Protein AF-A0A537EZM4-F1 (afdb_monomer_lite)

Sequence (111 aa):
MWADHRVGRFDLWFARILRLTGTAMLVGFVLALILTSTLSYDTNPSPEAARLFGINIIVGIGMLVLGIPLFLVGDKISPPDPWLDPWLNPFRGRKRVPTNPYREEAEETEP

Foldseek 3Di:
DPVVVVVVVVLQVVLVVLQVLLQVLVVLLVVLVVLLVVLVPDPPDDPVSVVVNVVSVVSSVVSNVSSVCSNVSSVVRHDDDPVCCCVSPVPPPDPPPPPDPPPVVVVVPDD

Radius of gyration: 22.0 Å; chains: 1; bounding box: 61×32×59 Å

pLDDT: mean 74.65, std 17.29, range [39.72, 95.19]

Secondary structure (DSSP, 8-state):
--SHHHHHHHHHHHHHHHHHHHHHHHHHHHHHHHHHHHHHT-SS--HHHHHHHHHHHHHHHHHHHHHHHHHHHHHHHSPP-TTTHHHH-TTS------S-TTSSTTSS---

Structure (mmCIF, N/CA/C/O backbone):
data_AF-A0A537EZM4-F1
#
_entry.id   AF-A0A537EZM4-F1
#
loop_
_atom_site.group_PDB
_atom_site.id
_atom_site.type_symbol
_atom_site.label_atom_id
_atom_site.label_alt_id
_atom_site.label_comp_id
_atom_site.label_asym_id
_atom_site.label_entity_id
_atom_site.label_seq_id
_atom_site.pdbx_PDB_ins_code
_atom_site.Cartn_x
_atom_site.Cartn_y
_atom_site.Cartn_z
_atom_site.occupancy
_atom_site.B_iso_or_equiv
_atom_site.auth_seq_id
_atom_site.auth_comp_id
_atom_site.auth_asym_id
_atom_site.auth_atom_id
_atom_site.pdbx_PDB_model_num
ATOM 1 N N . MET A 1 1 ? -14.006 -14.816 37.224 1.00 43.56 1 MET A N 1
ATOM 2 C CA . MET A 1 1 ? -14.216 -13.623 36.371 1.00 43.56 1 MET A CA 1
ATOM 3 C C . MET A 1 1 ? -12.901 -12.878 36.077 1.00 43.56 1 MET A C 1
ATOM 5 O O . MET A 1 1 ? -12.786 -11.699 36.361 1.00 43.56 1 MET A O 1
ATOM 9 N N . TRP A 1 2 ? -11.891 -13.541 35.495 1.00 44.53 2 TRP A N 1
ATOM 10 C CA . TRP A 1 2 ? -10.613 -12.903 35.090 1.00 44.53 2 TRP A CA 1
ATOM 11 C C . TRP A 1 2 ? -10.285 -13.099 33.596 1.00 44.53 2 TRP A C 1
ATOM 13 O O . TRP A 1 2 ? -9.241 -12.652 33.120 1.00 44.53 2 TRP A O 1
ATOM 23 N N . ALA A 1 3 ? -11.154 -13.795 32.857 1.00 48.44 3 ALA A N 1
ATOM 24 C CA . ALA A 1 3 ? -10.972 -14.062 31.432 1.00 48.44 3 ALA A CA 1
ATOM 25 C C . ALA A 1 3 ? -11.424 -12.865 30.576 1.00 48.44 3 ALA A C 1
ATOM 27 O O . ALA A 1 3 ? -10.705 -12.468 29.662 1.00 48.44 3 ALA A O 1
ATOM 28 N N . ASP A 1 4 ? -12.524 -12.206 30.951 1.00 51.12 4 ASP A N 1
ATOM 29 C CA . ASP A 1 4 ? -13.167 -11.171 30.127 1.00 51.12 4 ASP A CA 1
ATOM 30 C C . ASP A 1 4 ? -12.290 -9.925 29.908 1.00 51.12 4 ASP A C 1
ATOM 32 O O . ASP A 1 4 ? -12.230 -9.376 28.810 1.00 51.12 4 ASP A O 1
ATOM 36 N N . HIS A 1 5 ? -11.501 -9.521 30.911 1.00 53.12 5 HIS A N 1
ATOM 37 C CA . HIS A 1 5 ? -10.581 -8.381 30.787 1.00 53.12 5 HIS A CA 1
ATOM 38 C C . HIS A 1 5 ? -9.357 -8.655 29.896 1.00 53.12 5 HIS A C 1
ATOM 40 O O . HIS 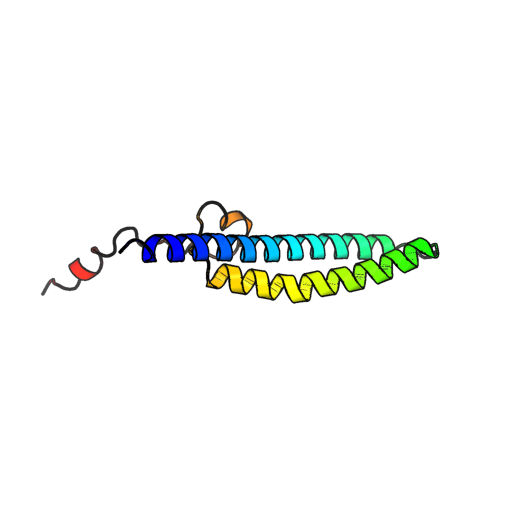A 1 5 ? -8.745 -7.710 29.389 1.00 53.12 5 HIS A O 1
ATOM 46 N N . ARG A 1 6 ? -8.959 -9.924 29.720 1.00 52.94 6 ARG A N 1
ATOM 47 C CA . ARG A 1 6 ? -7.830 -10.289 28.847 1.00 52.94 6 ARG A CA 1
ATOM 48 C C . ARG A 1 6 ? -8.252 -10.381 27.387 1.00 52.94 6 ARG A C 1
ATOM 50 O O . ARG A 1 6 ? -7.509 -9.900 26.537 1.00 52.94 6 ARG A O 1
ATOM 57 N N . VAL A 1 7 ? -9.442 -10.917 27.122 1.00 52.50 7 VAL A N 1
ATOM 58 C CA . VAL A 1 7 ? -10.000 -11.029 25.766 1.00 52.50 7 VAL A CA 1
ATOM 59 C C . VAL A 1 7 ? -10.239 -9.638 25.173 1.00 52.50 7 VAL A C 1
ATOM 61 O O . VAL A 1 7 ? -9.715 -9.345 24.104 1.00 52.50 7 VAL A O 1
ATOM 64 N N . GLY A 1 8 ? -10.866 -8.721 25.924 1.00 62.00 8 GLY A N 1
ATOM 65 C CA . GLY A 1 8 ? -11.086 -7.348 25.448 1.00 62.00 8 GLY A CA 1
ATOM 66 C C . GLY A 1 8 ? -9.791 -6.577 25.159 1.00 62.00 8 GLY A C 1
ATOM 67 O O . GLY A 1 8 ? -9.711 -5.837 24.184 1.00 62.00 8 GLY A O 1
ATOM 68 N N . ARG A 1 9 ? -8.735 -6.776 25.961 1.00 65.69 9 ARG A N 1
ATOM 69 C CA . ARG A 1 9 ? -7.433 -6.115 25.749 1.00 65.69 9 ARG A CA 1
ATOM 70 C C . ARG A 1 9 ? -6.668 -6.697 24.554 1.00 65.69 9 ARG A C 1
ATOM 72 O O . ARG A 1 9 ? -5.975 -5.950 23.867 1.00 65.69 9 ARG A O 1
ATOM 79 N N . PHE A 1 10 ? -6.791 -8.004 24.317 1.00 69.81 10 PHE A N 1
ATOM 80 C CA . PHE A 1 10 ? -6.188 -8.691 23.174 1.00 69.81 10 PHE A CA 1
ATOM 81 C C . PHE A 1 10 ? -6.857 -8.285 21.855 1.00 69.81 10 PHE A C 1
ATOM 83 O O . PHE A 1 10 ? -6.148 -7.915 20.924 1.00 69.81 10 PHE A O 1
ATOM 90 N N . ASP A 1 11 ? -8.192 -8.241 21.807 1.00 71.31 11 ASP A N 1
ATOM 91 C CA . ASP A 1 11 ? -8.948 -7.788 20.627 1.00 71.31 11 ASP A CA 1
ATOM 92 C C . ASP A 1 11 ? -8.614 -6.342 20.244 1.00 71.31 11 ASP A C 1
ATOM 94 O O . ASP A 1 11 ? -8.414 -6.025 19.072 1.00 71.31 11 ASP A O 1
ATOM 98 N N . LEU A 1 12 ? -8.460 -5.467 21.240 1.00 74.25 12 LEU A N 1
ATOM 99 C CA . LEU A 1 12 ? -8.018 -4.084 21.052 1.00 74.25 12 LEU A CA 1
ATOM 100 C C . LEU A 1 12 ? -6.615 -3.994 20.434 1.00 74.25 12 LEU A C 1
ATOM 102 O O . LEU A 1 12 ? -6.383 -3.202 19.517 1.00 74.25 12 LEU A O 1
ATOM 106 N N . TRP A 1 13 ? -5.668 -4.788 20.941 1.00 78.75 13 TRP A N 1
ATOM 107 C CA . TRP A 1 13 ? -4.293 -4.800 20.439 1.00 78.75 13 TRP A CA 1
ATOM 108 C C . TRP A 1 13 ? -4.231 -5.375 19.019 1.00 78.75 13 TRP A C 1
ATOM 110 O O . TRP A 1 13 ? -3.578 -4.808 18.145 1.00 78.75 13 TRP A O 1
ATOM 120 N N . PHE A 1 14 ? -4.985 -6.444 18.767 1.00 79.62 14 PHE A N 1
ATOM 121 C CA . PHE A 1 14 ? -5.116 -7.078 17.462 1.00 79.62 14 PHE A CA 1
ATOM 122 C C . PHE A 1 14 ? -5.732 -6.140 16.414 1.00 79.62 14 PHE A C 1
ATOM 124 O O . PHE A 1 14 ? -5.176 -5.989 15.325 1.00 79.62 14 PHE A O 1
ATOM 131 N N . ALA A 1 15 ? -6.815 -5.434 16.751 1.00 78.00 15 ALA A N 1
ATOM 132 C CA . ALA A 1 15 ? -7.445 -4.464 15.856 1.00 78.00 15 ALA A CA 1
ATOM 133 C C . ALA A 1 15 ? -6.499 -3.306 15.493 1.00 78.00 15 ALA A C 1
ATOM 135 O O . ALA A 1 15 ? -6.441 -2.882 14.336 1.00 78.00 15 ALA A O 1
ATOM 136 N N . ARG A 1 16 ? -5.698 -2.833 16.459 1.00 79.88 16 ARG A N 1
ATOM 137 C CA . ARG A 1 16 ? -4.663 -1.816 16.218 1.00 79.88 16 ARG A CA 1
ATOM 138 C C . ARG A 1 16 ? -3.568 -2.317 15.284 1.00 79.88 16 ARG A C 1
ATOM 140 O O . ARG A 1 16 ? -3.203 -1.588 14.364 1.00 79.88 16 ARG A O 1
ATOM 147 N N . ILE A 1 17 ? -3.072 -3.542 15.481 1.00 84.56 17 ILE A N 1
ATOM 148 C CA . ILE A 1 17 ? -2.085 -4.139 14.570 1.00 84.56 17 ILE A CA 1
ATOM 149 C C . ILE A 1 17 ? -2.665 -4.229 13.165 1.00 84.56 17 ILE A C 1
ATOM 151 O O . ILE A 1 17 ? -2.039 -3.729 12.242 1.00 84.56 17 ILE A O 1
ATOM 155 N N . LEU A 1 18 ? -3.862 -4.799 13.000 1.00 84.69 18 LEU A N 1
ATOM 156 C CA . LEU A 1 18 ? -4.511 -4.937 11.692 1.00 84.69 18 LEU A CA 1
ATOM 157 C C . LEU A 1 18 ? -4.597 -3.598 10.956 1.00 84.69 18 LEU A C 1
ATOM 159 O O . LEU A 1 18 ? -4.244 -3.506 9.779 1.00 84.69 18 LEU A O 1
ATOM 163 N N . ARG A 1 19 ? -5.004 -2.544 11.668 1.00 81.00 19 ARG A N 1
ATOM 164 C CA . ARG A 1 19 ? -5.113 -1.198 11.108 1.00 81.00 19 ARG A CA 1
ATOM 165 C C . ARG A 1 19 ? -3.751 -0.607 10.737 1.00 81.00 19 ARG A C 1
ATOM 167 O O . ARG A 1 19 ? -3.616 -0.012 9.666 1.00 81.00 19 ARG A O 1
ATOM 174 N N . LEU A 1 20 ? -2.737 -0.785 11.585 1.00 85.25 20 LEU A N 1
ATOM 175 C CA . LEU A 1 20 ? -1.364 -0.350 11.3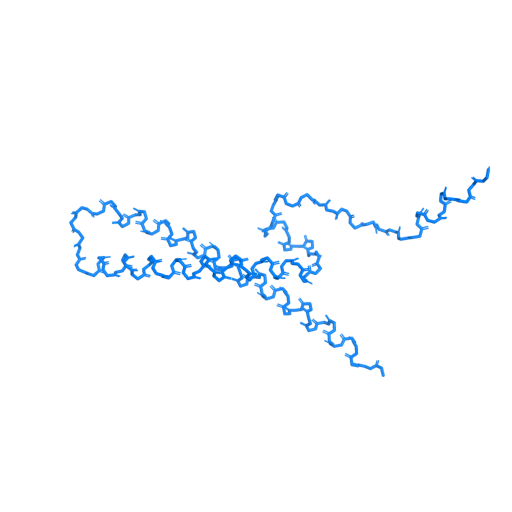12 1.00 85.25 20 LEU A CA 1
ATOM 176 C C . LEU A 1 20 ? -0.758 -1.106 10.129 1.00 85.25 20 LEU A C 1
ATOM 178 O O . LEU A 1 20 ? -0.144 -0.484 9.268 1.00 85.25 20 LEU A O 1
ATOM 182 N N . THR A 1 21 ? -0.975 -2.418 10.040 1.00 87.94 21 THR A N 1
ATOM 183 C CA . THR A 1 21 ? -0.544 -3.248 8.912 1.00 87.94 21 THR A CA 1
ATOM 184 C C . THR A 1 21 ? -1.207 -2.789 7.619 1.00 87.94 21 THR A C 1
ATOM 186 O O . THR A 1 21 ? -0.509 -2.573 6.631 1.00 87.94 21 THR A O 1
ATOM 189 N N . GLY A 1 22 ? -2.525 -2.561 7.629 1.00 85.75 22 GLY A N 1
ATOM 190 C CA . GLY A 1 22 ? -3.242 -2.014 6.477 1.00 85.75 22 GLY A CA 1
ATOM 191 C C . GLY A 1 22 ? -2.691 -0.653 6.049 1.00 85.75 22 GLY A C 1
ATOM 192 O O . GLY A 1 22 ? -2.398 -0.442 4.877 1.00 85.75 22 GLY A O 1
ATOM 193 N N . THR A 1 23 ? -2.441 0.243 7.005 1.00 85.88 23 THR A N 1
ATOM 194 C CA . THR A 1 23 ? -1.843 1.560 6.729 1.00 85.88 23 THR A CA 1
ATOM 195 C C . THR A 1 23 ? -0.442 1.434 6.135 1.00 85.88 23 THR A C 1
ATOM 197 O O . THR A 1 23 ? -0.142 2.073 5.131 1.00 85.88 23 THR A O 1
ATOM 200 N N . ALA A 1 24 ? 0.416 0.598 6.721 1.00 89.06 24 ALA A N 1
ATOM 201 C CA . ALA A 1 24 ? 1.772 0.376 6.234 1.00 89.06 24 ALA A CA 1
ATOM 202 C C . ALA A 1 24 ? 1.770 -0.181 4.804 1.00 89.06 24 ALA A C 1
ATOM 204 O O . ALA A 1 24 ? 2.568 0.256 3.977 1.00 89.06 24 ALA A O 1
ATOM 205 N N . MET A 1 25 ? 0.836 -1.083 4.486 1.00 91.50 25 MET A N 1
ATOM 206 C CA . MET A 1 25 ? 0.634 -1.576 3.124 1.00 91.50 25 MET A CA 1
ATOM 207 C C . MET A 1 25 ? 0.193 -0.467 2.165 1.00 91.50 25 MET A C 1
ATOM 209 O O . MET A 1 25 ? 0.723 -0.385 1.063 1.00 91.50 25 MET A O 1
ATOM 213 N N . LEU A 1 26 ? -0.716 0.422 2.575 1.00 90.31 26 LEU A N 1
ATOM 214 C CA . LEU A 1 26 ? -1.140 1.555 1.743 1.00 90.31 26 LEU A CA 1
ATOM 215 C C . LEU A 1 26 ? -0.002 2.557 1.501 1.00 90.31 26 LEU A C 1
ATOM 217 O O . LEU A 1 26 ? 0.179 3.016 0.376 1.00 90.31 26 LEU A O 1
ATOM 221 N N . VAL A 1 27 ? 0.808 2.858 2.519 1.00 91.38 27 VAL A N 1
ATOM 222 C CA . VAL A 1 27 ? 2.014 3.690 2.359 1.00 91.38 27 VAL A CA 1
ATOM 223 C C . VAL A 1 27 ? 3.013 3.009 1.423 1.00 91.38 27 VAL A C 1
ATOM 225 O O . VAL A 1 27 ? 3.533 3.647 0.509 1.00 91.38 27 VAL A O 1
ATOM 228 N N . GLY A 1 28 ? 3.239 1.705 1.598 1.00 91.44 28 GLY A N 1
ATOM 229 C CA . GLY A 1 28 ? 4.070 0.901 0.704 1.00 91.44 28 GLY A CA 1
ATOM 230 C C . GLY A 1 28 ? 3.572 0.930 -0.741 1.00 91.44 28 GLY A C 1
ATOM 231 O O . GLY A 1 28 ? 4.369 1.105 -1.657 1.00 91.44 28 GLY A O 1
ATOM 232 N N . PHE A 1 29 ? 2.256 0.863 -0.951 1.00 92.88 29 PHE A N 1
ATOM 233 C CA . PHE A 1 29 ? 1.645 1.000 -2.270 1.00 92.88 29 PHE A CA 1
ATOM 234 C C . PHE A 1 29 ? 1.919 2.373 -2.896 1.00 92.88 29 PHE A C 1
ATOM 236 O O . PHE A 1 29 ? 2.302 2.442 -4.061 1.00 92.88 29 PHE A O 1
ATOM 243 N N . VAL A 1 30 ? 1.799 3.465 -2.134 1.00 93.50 30 VAL A N 1
ATOM 244 C CA . VAL A 1 30 ? 2.140 4.812 -2.625 1.00 93.50 30 VAL A CA 1
ATOM 245 C C . VAL A 1 30 ? 3.614 4.893 -3.033 1.00 93.50 30 VAL A C 1
ATOM 247 O O . VAL A 1 30 ? 3.926 5.414 -4.103 1.00 93.50 30 VAL A O 1
ATOM 250 N N . LEU A 1 31 ? 4.525 4.328 -2.237 1.00 93.88 31 LEU A N 1
ATOM 251 C CA . LEU A 1 31 ? 5.947 4.256 -2.592 1.00 93.88 31 LEU A CA 1
ATOM 252 C C . LEU A 1 31 ? 6.181 3.412 -3.852 1.00 93.88 31 LEU A C 1
ATOM 254 O O . LEU A 1 31 ? 6.964 3.808 -4.716 1.00 93.88 31 LEU A O 1
ATOM 258 N N . ALA A 1 32 ? 5.469 2.292 -3.999 1.00 93.06 32 ALA A N 1
ATOM 259 C CA . ALA A 1 32 ? 5.524 1.463 -5.197 1.00 93.06 32 ALA A CA 1
ATOM 260 C C . ALA A 1 32 ? 5.034 2.229 -6.437 1.00 93.06 32 ALA A C 1
ATOM 262 O O . ALA A 1 32 ? 5.645 2.107 -7.499 1.00 93.06 32 ALA A O 1
ATOM 263 N N . LEU A 1 33 ? 3.995 3.064 -6.322 1.00 93.25 33 LEU A N 1
ATOM 264 C CA . LEU A 1 33 ? 3.539 3.933 -7.413 1.00 93.25 33 LEU A CA 1
ATOM 265 C C . LEU A 1 33 ? 4.591 4.975 -7.798 1.00 93.25 33 LEU A C 1
ATOM 267 O O . LEU A 1 33 ? 4.849 5.157 -8.986 1.00 93.25 33 LEU A O 1
ATOM 271 N N . ILE A 1 34 ? 5.224 5.623 -6.816 1.00 93.50 34 ILE A N 1
ATOM 272 C CA . ILE A 1 34 ? 6.302 6.592 -7.067 1.00 93.50 34 ILE A CA 1
ATOM 273 C C . ILE A 1 34 ? 7.458 5.906 -7.798 1.00 93.50 34 ILE A C 1
ATOM 275 O O . ILE A 1 34 ? 7.915 6.404 -8.822 1.00 93.50 34 ILE A O 1
ATOM 279 N N . LEU A 1 35 ? 7.890 4.733 -7.326 1.00 91.81 35 LEU A N 1
ATOM 280 C CA . LEU A 1 35 ? 8.966 3.976 -7.961 1.00 91.81 35 LEU A CA 1
ATOM 281 C C . LEU A 1 35 ? 8.598 3.535 -9.386 1.00 91.81 35 LEU A C 1
ATOM 283 O O . LEU A 1 35 ? 9.407 3.683 -10.297 1.00 91.81 35 LEU A O 1
ATOM 287 N N . THR A 1 36 ? 7.372 3.046 -9.592 1.00 92.00 36 THR A N 1
ATOM 288 C CA . THR A 1 36 ? 6.860 2.670 -10.923 1.00 92.00 36 THR A CA 1
ATOM 289 C C . THR A 1 36 ? 6.858 3.874 -11.861 1.00 92.00 36 THR A C 1
ATOM 291 O O . THR A 1 36 ? 7.313 3.763 -12.994 1.00 92.00 36 THR A O 1
ATOM 294 N N . SER A 1 37 ? 6.399 5.033 -11.380 1.00 90.12 37 SER A N 1
ATOM 295 C CA . SER A 1 37 ? 6.402 6.285 -12.139 1.00 90.12 37 SER A CA 1
ATOM 296 C C . SER A 1 37 ? 7.820 6.669 -12.557 1.00 90.12 37 SER A C 1
ATOM 298 O O . SER A 1 37 ? 8.072 6.867 -13.742 1.00 90.12 37 SER A O 1
ATOM 300 N N . THR A 1 38 ? 8.779 6.659 -11.629 1.00 89.19 38 THR A N 1
ATOM 301 C CA . THR A 1 38 ? 10.187 6.961 -11.929 1.00 89.19 38 THR A CA 1
ATOM 302 C C . THR A 1 38 ? 10.774 6.005 -12.966 1.00 89.19 38 THR A C 1
ATOM 304 O O . THR A 1 38 ? 11.393 6.452 -13.926 1.00 89.19 38 THR A O 1
ATOM 307 N N . LEU A 1 39 ? 10.547 4.697 -12.808 1.00 88.44 39 LEU A N 1
ATOM 308 C CA . LEU A 1 39 ? 11.039 3.682 -13.744 1.00 88.44 39 LEU A CA 1
ATOM 309 C C . LEU A 1 39 ? 10.369 3.775 -15.123 1.00 88.44 39 LEU A C 1
ATOM 311 O O . LEU A 1 39 ? 10.985 3.409 -16.116 1.00 88.44 39 LEU A O 1
ATOM 315 N N . SER A 1 40 ? 9.138 4.287 -15.206 1.00 88.38 40 SER A N 1
ATOM 316 C CA . SER A 1 40 ? 8.422 4.428 -16.481 1.00 88.38 40 SER A CA 1
ATOM 317 C C . SER A 1 40 ? 9.010 5.492 -17.417 1.00 88.38 40 SER A C 1
ATOM 319 O O . SER A 1 40 ? 8.738 5.454 -18.615 1.00 88.38 40 SER A O 1
ATOM 321 N N . TYR A 1 41 ? 9.828 6.417 -16.898 1.00 89.25 41 TYR A N 1
ATOM 322 C CA . TYR A 1 41 ? 10.530 7.416 -17.713 1.00 89.25 41 TYR A CA 1
ATOM 323 C C . TYR A 1 41 ? 11.786 6.866 -18.400 1.00 89.25 41 TYR A C 1
ATOM 325 O O . TYR A 1 41 ? 12.321 7.520 -19.297 1.00 89.25 41 TYR A O 1
ATOM 333 N N . ASP A 1 42 ? 12.265 5.686 -17.998 1.00 87.12 42 ASP A N 1
ATOM 334 C CA . ASP A 1 42 ? 13.395 5.043 -18.657 1.00 87.12 42 ASP A CA 1
ATOM 335 C C . ASP A 1 42 ? 12.938 4.404 -19.975 1.00 87.12 42 ASP A C 1
ATOM 337 O O . ASP A 1 42 ? 12.209 3.412 -20.005 1.00 87.12 42 ASP A O 1
ATOM 341 N N . THR A 1 43 ? 13.356 5.006 -21.088 1.00 83.12 43 THR A N 1
ATOM 342 C CA . THR A 1 43 ? 12.993 4.567 -22.443 1.00 83.12 43 THR A CA 1
ATOM 343 C C . THR A 1 43 ? 13.883 3.443 -22.971 1.00 83.12 43 THR A C 1
ATOM 345 O O . THR A 1 43 ? 13.543 2.841 -23.989 1.00 83.12 43 THR A O 1
ATOM 348 N N . ASN A 1 44 ? 14.991 3.124 -22.292 1.00 89.06 44 ASN A N 1
ATOM 349 C CA . ASN A 1 44 ? 15.863 2.005 -22.644 1.00 89.06 44 ASN A CA 1
ATOM 350 C C . ASN A 1 44 ? 16.281 1.220 -21.386 1.00 89.06 44 ASN A C 1
ATOM 352 O O . ASN A 1 44 ? 17.458 1.226 -21.007 1.00 89.06 44 ASN A O 1
ATOM 356 N N . PRO A 1 45 ? 15.318 0.551 -20.726 1.00 86.25 45 PRO A N 1
ATOM 357 C CA . PRO A 1 45 ? 15.553 -0.072 -19.438 1.00 86.25 45 PRO A CA 1
ATOM 358 C C . PRO A 1 45 ? 16.484 -1.276 -19.561 1.00 86.25 45 PRO A C 1
ATOM 360 O O . PRO A 1 45 ? 16.341 -2.127 -20.444 1.00 86.25 45 PRO A O 1
ATOM 363 N N . SER A 1 46 ? 17.403 -1.401 -18.604 1.00 91.81 46 SER A N 1
ATOM 364 C CA . SER A 1 46 ? 18.173 -2.632 -18.446 1.00 91.81 46 SER A CA 1
ATOM 365 C C . SER A 1 46 ? 17.238 -3.816 -18.126 1.00 91.81 46 SER A C 1
ATOM 367 O O . SER A 1 46 ? 16.164 -3.625 -17.541 1.00 91.81 46 SER A O 1
ATOM 369 N N . PRO A 1 47 ? 17.625 -5.067 -18.445 1.00 91.88 47 PRO A N 1
ATOM 370 C CA . PRO A 1 47 ? 16.819 -6.247 -18.113 1.00 91.88 47 PRO A CA 1
ATOM 371 C C . PRO A 1 47 ? 16.477 -6.350 -16.618 1.00 91.88 47 PRO A C 1
ATOM 373 O O . PRO A 1 47 ? 15.402 -6.820 -16.243 1.00 91.88 47 PRO A O 1
ATOM 376 N N . GLU A 1 48 ? 17.378 -5.878 -15.756 1.00 92.94 48 GLU A N 1
ATOM 377 C CA . GLU A 1 48 ? 17.175 -5.823 -14.309 1.00 92.94 48 GLU A CA 1
ATOM 378 C C . GLU A 1 48 ? 16.112 -4.789 -13.922 1.00 92.94 48 GLU A C 1
ATOM 380 O O . GLU A 1 48 ? 15.224 -5.103 -13.127 1.00 92.94 48 GLU A O 1
ATOM 385 N N . ALA A 1 49 ? 16.145 -3.595 -14.525 1.00 88.56 49 ALA A N 1
ATOM 386 C CA . ALA A 1 49 ? 15.157 -2.544 -14.291 1.00 88.56 49 ALA A CA 1
ATOM 387 C C . ALA A 1 49 ? 13.755 -2.965 -14.760 1.00 88.56 49 ALA A C 1
ATOM 389 O O . ALA A 1 49 ? 12.782 -2.783 -14.028 1.00 88.56 49 ALA A O 1
ATOM 390 N N . ALA A 1 50 ? 13.647 -3.616 -15.923 1.00 89.00 50 ALA A N 1
ATOM 391 C CA . ALA A 1 50 ? 12.382 -4.159 -16.424 1.00 89.00 50 ALA A CA 1
ATOM 392 C C . ALA A 1 50 ? 11.808 -5.251 -15.499 1.00 89.00 50 ALA A C 1
ATOM 394 O O . ALA A 1 50 ? 10.603 -5.292 -15.231 1.00 89.00 50 ALA A O 1
ATOM 395 N N . ARG A 1 51 ? 12.670 -6.118 -14.952 1.00 91.44 51 ARG A N 1
ATOM 396 C CA . ARG A 1 51 ? 12.259 -7.137 -13.976 1.00 91.44 51 ARG A CA 1
ATOM 397 C C . ARG A 1 51 ? 11.802 -6.507 -12.662 1.00 91.44 51 ARG A C 1
ATOM 399 O O . ARG A 1 51 ? 10.769 -6.911 -12.127 1.00 91.44 51 ARG A O 1
ATOM 406 N N . LEU A 1 52 ? 12.543 -5.520 -12.157 1.00 91.62 52 LEU A N 1
ATOM 407 C CA . LEU A 1 52 ? 12.177 -4.768 -10.957 1.00 91.62 52 LEU A CA 1
ATOM 408 C C . LEU A 1 52 ? 10.828 -4.066 -11.142 1.00 91.62 52 LEU A C 1
ATOM 410 O O . LEU A 1 52 ? 9.983 -4.152 -10.257 1.00 91.62 52 LEU A O 1
ATOM 414 N N . PHE A 1 53 ? 10.600 -3.443 -12.300 1.00 90.94 53 PHE A N 1
ATOM 415 C CA . PHE A 1 53 ? 9.337 -2.799 -12.654 1.00 90.94 53 PHE A CA 1
ATOM 416 C C . PHE A 1 53 ? 8.158 -3.778 -12.573 1.00 90.94 53 PHE A C 1
ATOM 418 O O . PHE A 1 53 ? 7.174 -3.506 -11.885 1.00 90.94 53 PHE A O 1
ATOM 425 N N . GLY A 1 54 ? 8.283 -4.958 -13.191 1.00 91.00 54 GLY A N 1
ATOM 426 C CA . GLY A 1 54 ? 7.248 -5.994 -13.137 1.00 91.00 54 GLY A CA 1
ATOM 427 C C . GLY A 1 54 ? 6.973 -6.502 -11.716 1.00 91.00 54 GLY A C 1
ATOM 428 O O . GLY A 1 54 ? 5.815 -6.598 -11.307 1.00 91.00 54 GLY A O 1
ATOM 429 N N . ILE A 1 55 ? 8.025 -6.778 -10.935 1.00 93.62 55 ILE A N 1
ATOM 430 C CA . ILE A 1 55 ? 7.890 -7.198 -9.530 1.00 93.62 55 ILE A CA 1
ATOM 431 C C . ILE A 1 55 ? 7.196 -6.107 -8.713 1.00 93.62 55 ILE A C 1
ATOM 433 O O . ILE A 1 55 ? 6.268 -6.401 -7.962 1.00 93.62 55 ILE A O 1
ATOM 437 N N . ASN A 1 56 ? 7.613 -4.852 -8.878 1.00 93.12 56 ASN A N 1
ATOM 438 C CA . ASN A 1 56 ? 7.072 -3.723 -8.136 1.00 93.12 56 ASN A CA 1
ATOM 439 C C . ASN A 1 56 ? 5.577 -3.509 -8.418 1.00 93.12 56 ASN A C 1
ATOM 441 O O . ASN A 1 56 ? 4.822 -3.232 -7.489 1.00 93.12 56 ASN A O 1
ATOM 445 N N . ILE A 1 57 ? 5.124 -3.720 -9.660 1.00 93.19 57 ILE A N 1
ATOM 446 C CA . ILE A 1 57 ? 3.694 -3.684 -10.003 1.00 93.19 57 ILE A CA 1
ATOM 447 C C . ILE A 1 57 ? 2.926 -4.786 -9.266 1.00 93.19 57 ILE A C 1
ATOM 449 O O . ILE A 1 57 ? 1.917 -4.500 -8.624 1.00 93.19 57 ILE A O 1
ATOM 453 N N . ILE A 1 58 ? 3.398 -6.035 -9.325 1.00 95.19 58 ILE A N 1
ATOM 454 C CA . ILE A 1 58 ? 2.726 -7.173 -8.675 1.00 95.19 58 ILE A CA 1
ATOM 455 C C . ILE A 1 58 ? 2.646 -6.953 -7.160 1.00 95.19 58 ILE A C 1
ATOM 457 O O . ILE A 1 58 ? 1.583 -7.112 -6.557 1.00 95.19 58 ILE A O 1
ATOM 461 N N . VAL A 1 59 ? 3.763 -6.551 -6.550 1.00 93.50 59 VAL A N 1
ATOM 462 C CA . VAL A 1 59 ? 3.849 -6.252 -5.117 1.00 93.50 59 VAL A CA 1
ATOM 463 C C . VAL A 1 59 ? 2.922 -5.095 -4.751 1.00 93.50 59 VAL A C 1
ATOM 465 O O . VAL A 1 59 ? 2.174 -5.208 -3.783 1.00 93.50 59 VAL A O 1
ATOM 468 N N . GLY A 1 60 ? 2.910 -4.020 -5.543 1.00 92.75 60 GLY A N 1
ATOM 469 C CA . GLY A 1 60 ? 2.026 -2.876 -5.339 1.00 92.75 60 GLY A CA 1
ATOM 470 C C . GLY A 1 60 ? 0.549 -3.271 -5.374 1.00 9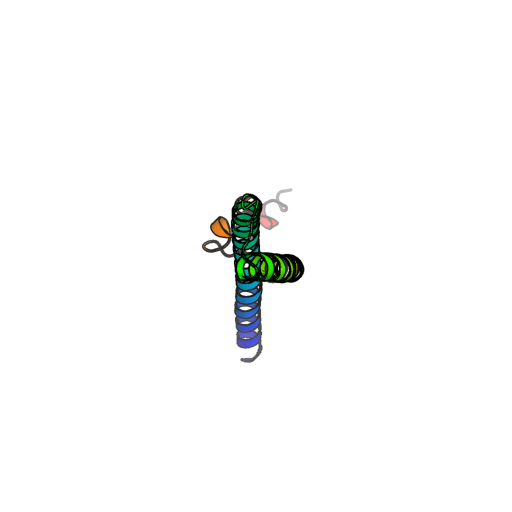2.75 60 GLY A C 1
ATOM 471 O O . GLY A 1 60 ? -0.198 -2.939 -4.455 1.00 92.75 60 GLY A O 1
ATOM 472 N N . ILE A 1 61 ? 0.124 -4.050 -6.373 1.00 93.38 61 ILE A N 1
ATOM 473 C CA . ILE A 1 61 ? -1.255 -4.559 -6.450 1.00 93.38 61 ILE A CA 1
ATOM 474 C C . ILE A 1 61 ? -1.584 -5.406 -5.215 1.00 93.38 61 ILE A C 1
ATOM 476 O O . ILE A 1 61 ? -2.639 -5.217 -4.611 1.00 93.38 61 ILE A O 1
ATOM 480 N N . GLY A 1 62 ? -0.679 -6.294 -4.792 1.00 92.88 62 GLY A N 1
ATOM 481 C CA . GLY A 1 62 ? -0.859 -7.094 -3.579 1.00 92.88 62 GLY A CA 1
ATOM 482 C C . GLY A 1 62 ? -1.023 -6.235 -2.321 1.00 92.88 62 GLY A C 1
ATOM 483 O O . GLY A 1 62 ? -1.934 -6.467 -1.527 1.00 92.88 62 GLY A O 1
ATOM 484 N N . MET A 1 63 ? -0.193 -5.200 -2.167 1.00 92.88 63 MET A N 1
ATOM 485 C CA . MET A 1 63 ? -0.295 -4.237 -1.066 1.00 92.88 63 MET A CA 1
ATOM 486 C C . MET A 1 63 ? -1.618 -3.471 -1.086 1.00 92.88 63 MET A C 1
ATOM 488 O O . MET A 1 63 ? -2.196 -3.251 -0.028 1.00 92.88 63 MET A O 1
ATOM 492 N N . LEU A 1 64 ? -2.132 -3.100 -2.259 1.00 90.25 64 LEU A N 1
ATOM 493 C CA . LEU A 1 64 ? -3.425 -2.426 -2.376 1.00 90.25 64 LEU A CA 1
ATOM 494 C C . LEU A 1 64 ? -4.585 -3.356 -1.993 1.00 90.25 64 LEU A C 1
ATOM 496 O O . LEU A 1 64 ? -5.417 -3.005 -1.153 1.00 90.25 64 LEU A O 1
ATOM 500 N N . VAL A 1 65 ? -4.622 -4.551 -2.592 1.00 92.69 65 VAL A N 1
ATOM 501 C CA . VAL A 1 65 ? -5.699 -5.539 -2.414 1.00 92.69 65 VAL A CA 1
ATOM 502 C C . VAL A 1 65 ? -5.781 -6.029 -0.972 1.00 92.69 65 VAL A C 1
ATOM 504 O O . VAL A 1 65 ? -6.881 -6.252 -0.479 1.00 92.69 65 VAL A O 1
ATOM 507 N N . LEU A 1 66 ? -4.647 -6.177 -0.282 1.00 90.75 66 LEU A N 1
ATOM 508 C CA . LEU A 1 66 ? -4.614 -6.582 1.126 1.00 90.75 66 LEU A CA 1
ATOM 509 C C . LEU A 1 66 ? -4.708 -5.387 2.081 1.00 90.75 66 LEU A C 1
ATOM 511 O O . LEU A 1 66 ? -5.367 -5.473 3.118 1.00 90.75 66 LEU A O 1
ATOM 515 N N . GLY A 1 67 ? -4.093 -4.260 1.726 1.00 85.31 67 GLY A N 1
ATOM 516 C CA . GLY A 1 67 ? -4.018 -3.070 2.566 1.00 85.31 67 GLY A CA 1
ATOM 517 C C . GLY A 1 67 ? -5.378 -2.428 2.814 1.00 85.31 67 GLY A C 1
ATOM 518 O O . GLY A 1 67 ? -5.681 -2.098 3.960 1.00 85.31 67 GLY A O 1
ATOM 519 N N . ILE A 1 68 ? -6.229 -2.310 1.783 1.00 84.44 68 ILE A N 1
ATOM 520 C CA . ILE A 1 68 ? -7.570 -1.716 1.928 1.00 84.44 68 ILE A CA 1
ATOM 521 C C . ILE A 1 68 ? -8.441 -2.530 2.906 1.00 84.44 68 ILE A C 1
ATOM 523 O O . ILE A 1 68 ? -8.918 -1.945 3.881 1.00 84.44 68 ILE A O 1
ATOM 527 N N . PRO A 1 69 ? -8.648 -3.853 2.730 1.00 85.25 69 PRO A N 1
ATOM 528 C CA . PRO A 1 69 ? -9.439 -4.642 3.671 1.00 85.25 69 PRO A CA 1
ATOM 529 C C . PRO A 1 69 ? -8.873 -4.623 5.088 1.00 85.25 69 PRO A C 1
ATOM 531 O O . PRO A 1 69 ? -9.637 -4.434 6.029 1.00 85.25 69 PRO A O 1
ATOM 534 N N . LEU A 1 70 ? -7.554 -4.769 5.258 1.00 84.38 70 LEU A N 1
ATOM 535 C CA . LEU A 1 70 ? -6.922 -4.755 6.582 1.00 84.38 70 LEU A CA 1
ATOM 536 C C . LEU A 1 70 ? -7.120 -3.413 7.293 1.00 84.38 70 LEU A C 1
ATOM 538 O O . LEU A 1 70 ? -7.444 -3.386 8.481 1.00 84.38 70 LEU A O 1
ATOM 542 N N . PHE A 1 71 ? -6.994 -2.307 6.557 1.00 80.38 71 PHE A N 1
ATOM 543 C CA . PHE A 1 71 ? -7.249 -0.973 7.082 1.00 80.38 71 PHE A CA 1
ATOM 544 C C . PHE A 1 71 ? -8.715 -0.803 7.496 1.00 80.38 71 PHE A C 1
ATOM 546 O O . PHE A 1 71 ? -8.978 -0.402 8.626 1.00 80.38 71 PHE A O 1
ATOM 553 N N . LEU A 1 72 ? -9.667 -1.157 6.625 1.00 80.88 72 LEU A N 1
ATOM 554 C CA . LEU A 1 72 ? -11.104 -1.008 6.891 1.00 80.88 72 LEU A CA 1
ATOM 555 C C . LEU A 1 72 ? -11.596 -1.916 8.026 1.00 80.88 72 LEU A C 1
ATOM 557 O O . LEU A 1 72 ? -12.392 -1.489 8.860 1.00 80.88 72 LEU A O 1
ATOM 561 N N . VAL A 1 73 ? -11.131 -3.166 8.070 1.00 81.19 73 VAL A N 1
ATOM 562 C CA . VAL A 1 73 ? -11.473 -4.127 9.128 1.00 81.19 73 VAL A CA 1
ATOM 563 C C . VAL A 1 73 ? -10.869 -3.679 10.457 1.00 81.19 73 VAL A C 1
ATOM 565 O O . VAL A 1 73 ? -11.584 -3.620 11.455 1.00 81.19 73 VAL A O 1
ATOM 568 N N . GLY A 1 74 ? -9.590 -3.294 10.468 1.00 74.44 74 GLY A N 1
ATOM 569 C CA . GLY A 1 74 ? -8.934 -2.767 11.662 1.00 74.44 74 GLY A CA 1
ATOM 570 C C . GLY A 1 74 ? -9.617 -1.505 12.189 1.00 74.44 74 GLY A C 1
ATOM 571 O O . GLY A 1 74 ? -9.831 -1.377 13.386 1.00 74.44 74 GLY A O 1
ATOM 572 N N . ASP A 1 75 ? -10.040 -0.611 11.301 1.00 72.62 75 ASP A N 1
ATOM 573 C CA . ASP A 1 75 ? -10.744 0.626 11.639 1.00 72.62 75 ASP A CA 1
ATOM 574 C C . ASP A 1 75 ? -12.187 0.406 12.133 1.00 72.62 75 ASP A C 1
ATOM 576 O O . ASP A 1 75 ? -12.663 1.145 12.992 1.00 72.62 75 ASP A O 1
ATOM 580 N N . LYS A 1 76 ? -12.879 -0.630 11.642 1.00 75.56 76 LYS A N 1
ATOM 581 C CA . LYS A 1 76 ? -14.226 -0.995 12.111 1.00 75.56 76 LYS A CA 1
ATOM 582 C C . LYS A 1 76 ? -14.212 -1.642 13.499 1.00 75.56 76 LYS A C 1
ATOM 584 O O . LYS A 1 76 ? -15.180 -1.494 14.241 1.00 75.56 76 LYS A O 1
ATOM 589 N N . ILE A 1 77 ? -13.156 -2.391 13.822 1.00 75.38 77 ILE A N 1
ATOM 590 C CA . ILE A 1 77 ? -13.051 -3.157 15.074 1.00 75.38 77 ILE A CA 1
ATOM 591 C C . ILE A 1 77 ? -12.297 -2.360 16.149 1.00 75.38 77 ILE A C 1
ATOM 593 O O . ILE A 1 77 ? -12.587 -2.509 17.335 1.00 75.38 77 ILE A O 1
ATOM 597 N N . SER A 1 78 ? -11.344 -1.498 15.771 1.00 65.38 78 SER A N 1
ATOM 598 C CA . SER A 1 78 ? -10.598 -0.705 16.749 1.00 65.38 78 SER A CA 1
ATOM 599 C C . SER A 1 78 ? -11.473 0.425 17.296 1.00 65.38 78 SER A C 1
ATOM 601 O O . SER A 1 78 ? -11.986 1.217 16.500 1.00 65.38 78 SER A O 1
ATOM 603 N N . PRO A 1 79 ? -11.603 0.578 18.623 1.00 64.81 79 PRO A N 1
ATOM 604 C CA . PRO A 1 79 ? -12.173 1.795 19.182 1.00 64.81 79 PRO A CA 1
ATOM 605 C C . PRO A 1 79 ? -11.303 3.007 18.799 1.00 64.81 79 PRO A C 1
ATOM 607 O O . PRO A 1 79 ? -10.089 2.848 18.625 1.00 64.81 79 PRO A O 1
ATOM 610 N N . PRO A 1 80 ? -11.907 4.202 18.661 1.00 63.69 80 PRO A N 1
ATOM 611 C CA . PRO A 1 80 ? -11.204 5.405 18.225 1.00 63.69 80 PRO A CA 1
ATOM 612 C C . PRO A 1 80 ? -10.004 5.695 19.132 1.00 63.69 80 PRO A C 1
ATOM 614 O O . PRO A 1 80 ? -10.136 5.754 20.358 1.00 63.69 80 PRO A O 1
ATOM 617 N N . ASP A 1 81 ? -8.828 5.847 18.524 1.00 65.56 81 ASP A N 1
ATOM 618 C CA . ASP A 1 81 ? -7.573 6.127 19.213 1.00 65.56 81 ASP A CA 1
ATOM 619 C C . ASP A 1 81 ? -7.198 7.604 19.006 1.00 65.56 81 ASP A C 1
ATOM 621 O O . ASP A 1 81 ? -6.790 7.985 17.907 1.00 65.56 81 ASP A O 1
ATOM 625 N N . PRO A 1 82 ? -7.292 8.456 20.042 1.00 61.81 82 PRO A N 1
ATOM 626 C CA . PRO A 1 82 ? -7.079 9.894 19.904 1.00 61.81 82 PRO A CA 1
ATOM 627 C C . PRO A 1 82 ? -5.648 10.284 19.503 1.00 61.81 82 PRO A C 1
ATOM 629 O O . PRO A 1 82 ? -5.450 11.406 19.040 1.00 61.81 82 PRO A O 1
ATOM 632 N N . TRP A 1 83 ? -4.658 9.396 19.658 1.00 64.12 83 TRP A N 1
ATOM 633 C CA . TRP A 1 83 ? -3.282 9.651 19.223 1.00 64.12 83 TRP A CA 1
ATOM 634 C C . TRP A 1 83 ? -3.015 9.152 17.800 1.00 64.12 83 TRP A C 1
ATOM 636 O O . TRP A 1 83 ? -2.277 9.790 17.052 1.00 64.12 83 TRP A O 1
ATOM 646 N N . LEU A 1 84 ? -3.621 8.025 17.411 1.00 66.69 84 LEU A N 1
ATOM 647 C CA . LEU A 1 84 ? -3.362 7.353 16.133 1.00 66.69 84 LEU A CA 1
ATOM 648 C C . LEU A 1 84 ? -4.312 7.812 15.011 1.00 66.69 84 LEU A C 1
ATOM 650 O O . LEU A 1 84 ? -3.901 7.955 13.861 1.00 66.69 84 LEU A O 1
ATOM 654 N N . ASP A 1 85 ? -5.575 8.087 15.342 1.00 67.94 85 ASP A N 1
ATOM 655 C CA . ASP A 1 85 ? -6.614 8.501 14.391 1.00 67.94 85 ASP A CA 1
ATOM 656 C C . ASP A 1 85 ? -6.285 9.768 13.586 1.00 67.94 85 ASP A C 1
ATOM 658 O O . ASP A 1 85 ? -6.579 9.769 12.388 1.00 67.94 85 ASP A O 1
ATOM 662 N N . PRO A 1 86 ? -5.649 10.815 14.156 1.00 65.25 86 PRO A N 1
ATOM 663 C CA . PRO A 1 86 ? -5.293 12.015 13.397 1.00 65.25 86 PRO A CA 1
ATOM 664 C C . PRO A 1 86 ? -4.333 11.735 12.236 1.00 65.25 86 PRO A C 1
ATOM 666 O O . PRO A 1 86 ? -4.406 12.398 11.205 1.00 65.25 86 PRO A O 1
ATOM 669 N N . TRP A 1 87 ? -3.448 10.749 12.399 1.00 67.00 87 TRP A N 1
ATOM 670 C CA . TRP A 1 87 ? -2.461 10.366 11.390 1.00 67.00 87 TRP A CA 1
ATOM 671 C C . TRP A 1 87 ? -3.028 9.383 10.370 1.00 67.00 87 TRP A C 1
ATOM 673 O O . TRP A 1 87 ? -2.686 9.442 9.193 1.00 67.00 87 TRP A O 1
ATOM 683 N N . LEU A 1 88 ? -3.896 8.477 10.822 1.00 66.56 88 LEU A N 1
ATOM 684 C CA . LEU A 1 88 ? -4.454 7.417 9.987 1.00 66.56 88 LEU A CA 1
ATOM 685 C C . LEU A 1 88 ? -5.673 7.856 9.177 1.00 66.56 88 LEU A C 1
ATOM 687 O O . LEU A 1 88 ? -5.959 7.260 8.142 1.00 66.56 88 LEU A O 1
ATOM 691 N N . ASN A 1 89 ? -6.438 8.837 9.659 1.00 64.25 89 ASN A N 1
ATOM 692 C CA . ASN A 1 89 ? -7.687 9.230 9.020 1.00 64.25 89 ASN A CA 1
ATOM 693 C C . ASN A 1 89 ? -7.977 10.735 9.196 1.00 64.25 89 ASN A C 1
ATOM 695 O O . ASN A 1 89 ? -8.923 11.112 9.893 1.00 64.25 89 ASN A O 1
ATOM 699 N N . PRO A 1 90 ? -7.192 11.619 8.547 1.00 58.25 90 PRO A N 1
ATOM 700 C CA . PRO A 1 90 ? -7.275 13.071 8.747 1.00 58.25 90 PRO A CA 1
ATOM 701 C C . PRO A 1 90 ? -8.627 13.680 8.336 1.00 58.25 90 PRO A C 1
ATOM 703 O O . PRO A 1 90 ? -8.978 14.767 8.791 1.00 58.25 90 PRO A O 1
ATOM 706 N N . PHE A 1 91 ? -9.409 12.976 7.510 1.00 59.09 91 PHE A N 1
ATOM 707 C CA . PHE A 1 91 ? -10.725 13.415 7.030 1.00 59.09 91 PHE A CA 1
ATOM 708 C C . PHE A 1 91 ? -11.902 12.843 7.824 1.00 59.09 91 PHE A C 1
ATOM 710 O O . PHE A 1 91 ? -13.045 13.255 7.611 1.00 59.09 91 PHE A O 1
ATOM 717 N N . ARG A 1 92 ? -11.667 11.903 8.749 1.00 58.50 92 ARG A N 1
ATOM 718 C CA . ARG A 1 92 ? -12.737 11.388 9.603 1.00 58.50 92 ARG A CA 1
ATOM 719 C C . ARG A 1 92 ? -13.015 12.424 10.684 1.00 58.50 92 ARG A C 1
ATOM 721 O O . ARG A 1 92 ? -12.330 12.488 11.701 1.00 58.50 92 ARG A O 1
ATOM 728 N N . GLY A 1 93 ? -14.010 13.274 10.425 1.00 47.56 93 GLY A N 1
ATOM 729 C CA . GLY A 1 93 ? -14.490 14.270 11.376 1.00 47.56 93 GLY A CA 1
ATOM 730 C C . GLY A 1 93 ? -14.643 13.648 12.760 1.00 47.56 93 GLY A C 1
ATOM 731 O O . GLY A 1 93 ? -15.293 12.612 12.907 1.00 47.56 93 GLY A O 1
ATOM 732 N N . ARG A 1 94 ? -13.990 14.262 13.755 1.00 54.78 94 ARG A N 1
ATOM 733 C CA . ARG A 1 94 ? -14.020 13.834 15.156 1.00 54.78 94 ARG A CA 1
ATOM 734 C C . ARG A 1 94 ? -15.468 13.575 15.564 1.00 54.78 94 ARG A C 1
ATOM 736 O O . ARG A 1 94 ? -16.204 14.525 15.827 1.00 54.78 94 ARG A O 1
ATOM 743 N N . LYS A 1 95 ? -15.878 12.311 15.681 1.00 48.12 95 LYS A N 1
ATOM 744 C CA . LYS A 1 95 ? -17.035 12.002 16.518 1.00 48.12 95 LYS A CA 1
ATOM 745 C C . LYS A 1 95 ? -16.579 12.293 17.940 1.00 48.12 95 LYS A C 1
ATOM 747 O O . LYS A 1 95 ? -15.748 11.570 18.484 1.00 48.12 95 LYS A O 1
ATOM 752 N N . ARG A 1 96 ? -17.036 13.423 18.490 1.00 42.69 96 ARG A N 1
ATOM 753 C CA . ARG A 1 96 ? -16.879 13.723 19.913 1.00 42.69 96 ARG A CA 1
ATOM 754 C C . ARG A 1 96 ? -17.465 12.530 20.658 1.00 42.69 96 ARG A C 1
ATOM 756 O O . ARG A 1 96 ? -18.652 12.260 20.523 1.00 42.69 96 ARG A O 1
ATOM 763 N N . VAL A 1 97 ? -16.629 11.806 21.392 1.00 46.78 97 VAL A N 1
ATOM 764 C CA . VAL A 1 97 ? -17.119 10.902 22.430 1.00 46.78 97 VAL A 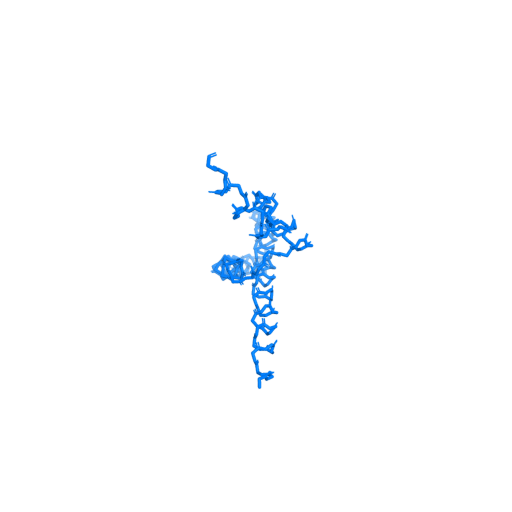CA 1
ATOM 765 C C . VAL A 1 97 ? -17.890 11.803 23.400 1.00 46.78 97 VAL A C 1
ATOM 767 O O . VAL A 1 97 ? -17.284 12.757 23.900 1.00 46.78 97 VAL A O 1
ATOM 770 N N . PRO A 1 98 ? -19.204 11.609 23.609 1.00 39.72 98 PRO A N 1
ATOM 771 C CA . PRO A 1 98 ? -19.916 12.379 24.611 1.00 39.72 98 PRO A CA 1
ATOM 772 C C . PRO A 1 98 ? -19.272 12.047 25.953 1.00 39.72 98 PRO A C 1
ATOM 774 O O . PRO A 1 98 ? -19.252 10.897 26.383 1.00 39.72 98 PRO A O 1
ATOM 777 N N . THR A 1 99 ? -18.691 13.051 26.600 1.00 44.44 99 THR A N 1
ATOM 778 C CA . THR A 1 99 ? -17.965 12.894 27.865 1.00 44.44 99 THR A CA 1
ATOM 779 C C . THR A 1 99 ? -18.894 12.547 29.037 1.00 44.44 99 THR A C 1
ATOM 781 O O . THR A 1 99 ? -18.420 12.388 30.156 1.00 44.44 99 THR A O 1
ATOM 784 N N . ASN A 1 100 ? -20.210 12.437 28.825 1.00 44.41 100 ASN A N 1
ATOM 785 C CA . ASN A 1 100 ? -21.141 12.085 29.886 1.00 44.41 100 ASN A CA 1
ATOM 786 C C . ASN A 1 100 ? -22.400 11.370 29.348 1.00 44.41 100 ASN A C 1
ATOM 788 O O . ASN A 1 100 ? -23.285 12.051 28.833 1.00 44.41 100 ASN A O 1
ATOM 792 N N . PRO A 1 101 ? -22.513 10.035 29.490 1.00 53.81 101 PRO A N 1
ATOM 793 C CA . PRO A 1 101 ? -23.726 9.297 29.131 1.00 53.81 101 PRO A CA 1
ATOM 794 C C . PRO A 1 101 ? -24.930 9.626 30.033 1.00 53.81 101 PRO A C 1
ATOM 796 O O . PRO A 1 101 ? -26.050 9.308 29.670 1.00 53.81 101 PRO A O 1
ATOM 799 N N . TYR A 1 102 ? -24.729 10.308 31.167 1.00 50.19 102 TYR A N 1
ATOM 800 C CA . TYR A 1 102 ? -25.802 10.669 32.105 1.00 50.19 102 TYR A CA 1
ATOM 801 C C . TYR A 1 102 ? -26.408 12.058 31.867 1.00 50.19 102 TYR A C 1
ATOM 803 O O . TYR A 1 102 ? -27.243 12.498 32.652 1.00 50.19 102 TYR A O 1
ATOM 811 N N . ARG A 1 103 ? -25.971 12.801 30.839 1.00 49.53 103 ARG A N 1
ATOM 812 C CA . ARG A 1 103 ? -26.528 14.139 30.563 1.00 49.53 103 ARG A CA 1
ATOM 813 C C . ARG A 1 103 ? -27.765 14.101 29.665 1.00 49.53 103 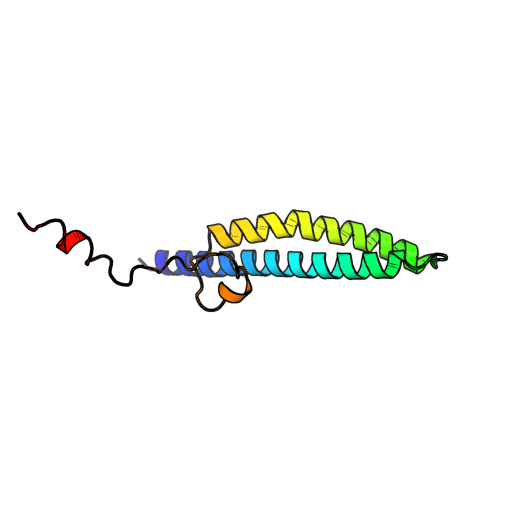ARG A C 1
ATOM 815 O O . ARG A 1 103 ? -28.566 15.018 29.747 1.00 49.53 103 ARG A O 1
ATOM 822 N N . GLU A 1 104 ? -27.925 13.063 28.846 1.00 51.47 104 GLU A N 1
ATOM 823 C CA . GLU A 1 104 ? -29.073 12.954 27.932 1.00 51.47 104 GLU A CA 1
ATOM 824 C C . GLU A 1 104 ? -30.352 12.499 28.655 1.00 51.47 104 GLU A C 1
ATOM 826 O O . GLU A 1 104 ? -31.430 12.962 28.312 1.00 51.47 104 GLU A O 1
ATOM 831 N N . GLU A 1 105 ? -30.248 11.710 29.729 1.00 52.19 105 GLU A N 1
ATOM 832 C CA . GLU A 1 105 ? -31.421 11.294 30.522 1.00 52.19 105 GLU A CA 1
ATOM 833 C C . GLU A 1 105 ? -31.980 12.410 31.425 1.00 52.19 105 GLU A C 1
ATOM 835 O O . GLU A 1 105 ? -33.108 12.316 31.898 1.00 52.19 105 GLU A O 1
ATOM 840 N N . ALA A 1 106 ? -31.210 13.477 31.672 1.00 51.41 106 ALA A N 1
ATOM 841 C CA . ALA A 1 106 ? -31.610 14.561 32.572 1.00 51.41 106 ALA A CA 1
ATOM 842 C C . ALA A 1 106 ? -32.433 15.668 31.888 1.00 51.41 106 ALA A C 1
ATOM 844 O O . ALA A 1 106 ? -33.053 16.464 32.587 1.00 51.41 106 ALA A O 1
ATOM 845 N N . GLU A 1 107 ? -32.448 15.733 30.552 1.00 52.41 107 GLU A N 1
ATOM 846 C CA . GLU A 1 107 ? -33.239 16.724 29.799 1.00 52.41 107 GLU A CA 1
ATOM 847 C C . GLU A 1 107 ? -34.599 16.178 29.320 1.00 52.41 107 GLU A C 1
ATOM 849 O O . GLU A 1 107 ? -35.434 16.954 28.867 1.00 52.41 107 GLU A O 1
ATOM 854 N N . GLU A 1 108 ? -34.871 14.873 29.458 1.00 52.62 108 GLU A N 1
ATOM 855 C CA . GLU A 1 108 ? -36.156 14.265 29.055 1.00 52.62 108 GLU A CA 1
ATOM 856 C C . GLU A 1 108 ? -37.201 14.232 30.194 1.00 52.62 108 GLU A C 1
ATOM 858 O O . GLU A 1 108 ? -38.356 13.863 29.989 1.00 52.62 108 GLU A O 1
ATOM 863 N N . THR A 1 109 ? -36.825 14.663 31.403 1.00 47.81 109 THR A N 1
ATOM 864 C CA . THR A 1 109 ? -37.690 14.672 32.597 1.00 47.81 109 THR A CA 1
ATOM 865 C C . THR A 1 109 ? -37.949 16.070 33.162 1.00 47.81 109 THR A C 1
ATOM 867 O O . THR A 1 109 ? -37.937 16.249 34.379 1.00 47.81 109 THR A O 1
ATOM 870 N N . GLU A 1 110 ? -38.214 17.064 32.316 1.00 45.31 110 GLU A N 1
ATOM 871 C CA . GLU A 1 110 ? -38.921 18.275 32.761 1.00 45.31 110 GLU A CA 1
ATOM 872 C C . GLU A 1 110 ? -40.323 18.327 32.114 1.00 45.31 110 GLU A C 1
ATOM 874 O O . GLU A 1 110 ? -40.412 18.394 30.886 1.00 45.31 110 GLU A O 1
ATOM 879 N N . PRO A 1 111 ? -41.412 18.210 32.907 1.00 49.84 111 PRO A N 1
ATOM 880 C CA . PRO A 1 111 ? -42.796 18.323 32.438 1.00 49.84 111 PRO A CA 1
ATOM 881 C C . PRO A 1 111 ? -43.245 19.766 32.163 1.00 49.84 111 PRO A C 1
ATOM 883 O O . PRO A 1 111 ? -42.735 20.697 32.829 1.00 49.84 111 PRO A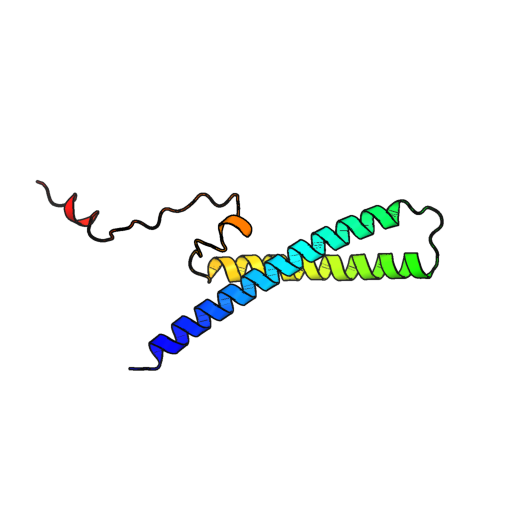 O 1
#